Protein AF-A0A0P7YWA6-F1 (afdb_monomer_lite)

Radius of gyration: 21.87 Å; chains: 1; bounding box: 59×32×54 Å

Foldseek 3Di:
DPPVVVVVVVVVVVVVVCVVCVCVQQCVVVVVCPPCVNWDPPPDQQQTDQPPDGGHPDDDDFHDDLVSCCPPPPDHGDSVDDDPVVVVVVVVVVLVVVLVVCVVVVHDSCPPPVPPPPPPPPPDDDD

Secondary structure (DSSP, 8-state):
-HHHHHHHHHHHHHHHHHHHHTTTTTSHHHHHHTSTTTS--TT-GGGSB-SSSBS---SPPPPSSGGGGTT-SS----TTS--HHHHHHHHHHHHHHHHHHHHHTT--SSTT-SS---TTS-TT---

Structure (mmCIF, N/CA/C/O backbone):
data_AF-A0A0P7YWA6-F1
#
_entry.id   AF-A0A0P7YWA6-F1
#
loop_
_atom_site.group_PDB
_atom_site.id
_atom_site.type_symbol
_atom_site.label_atom_id
_atom_site.label_alt_id
_atom_site.label_comp_id
_atom_site.label_asym_id
_atom_site.label_entity_id
_atom_site.label_seq_id
_atom_site.pdbx_PDB_ins_code
_atom_site.Cartn_x
_atom_site.Cartn_y
_atom_site.Cartn_z
_atom_site.occupancy
_atom_site.B_iso_or_equiv
_atom_site.auth_seq_id
_atom_site.auth_comp_id
_atom_site.auth_asym_id
_atom_site.auth_atom_id
_atom_site.pdbx_PDB_model_num
ATOM 1 N N . MET A 1 1 ? -41.862 4.558 9.377 1.00 52.69 1 MET A N 1
ATOM 2 C CA . MET A 1 1 ? -40.990 3.376 9.169 1.00 52.69 1 MET A CA 1
ATOM 3 C C . MET A 1 1 ? -39.723 3.641 8.334 1.00 52.69 1 MET A C 1
ATOM 5 O O . MET A 1 1 ? -38.767 2.904 8.507 1.00 52.69 1 MET A O 1
ATOM 9 N N . CYS A 1 2 ? -39.626 4.690 7.500 1.00 54.06 2 CYS A 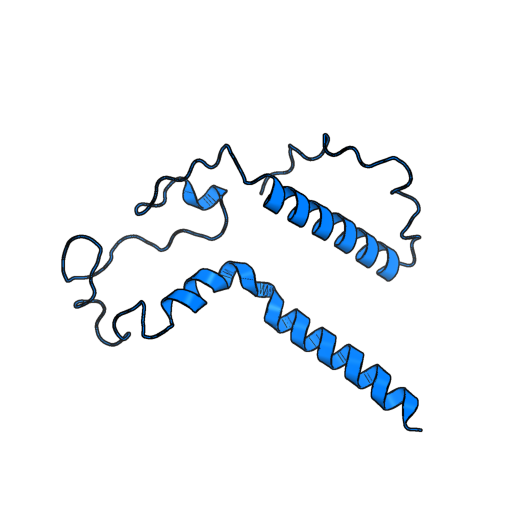N 1
ATOM 10 C CA . CYS A 1 2 ? -38.505 4.832 6.544 1.00 54.06 2 CYS A CA 1
ATOM 11 C C . CYS A 1 2 ? -37.177 5.428 7.070 1.00 54.06 2 CYS A C 1
ATOM 13 O O . CYS A 1 2 ? -36.157 5.274 6.408 1.00 54.06 2 CYS A O 1
ATOM 15 N N . ARG A 1 3 ? -37.135 6.085 8.241 1.00 55.25 3 ARG A N 1
ATOM 16 C CA . ARG A 1 3 ? -35.884 6.696 8.753 1.00 55.25 3 ARG A CA 1
ATOM 17 C C . ARG A 1 3 ? -34.843 5.668 9.218 1.00 55.25 3 ARG A C 1
ATOM 19 O O . ARG A 1 3 ? -33.660 5.868 8.984 1.00 55.25 3 ARG A O 1
ATOM 26 N N . PHE A 1 4 ? -35.281 4.552 9.802 1.00 53.38 4 PHE A N 1
ATOM 27 C CA . PHE A 1 4 ? -34.382 3.482 10.258 1.00 53.38 4 PHE A CA 1
ATOM 28 C C . PHE A 1 4 ? -33.718 2.717 9.099 1.00 53.38 4 PHE A C 1
ATOM 30 O O . PHE A 1 4 ? -32.568 2.306 9.217 1.00 53.38 4 PHE A O 1
ATOM 37 N N . CYS A 1 5 ? -34.407 2.574 7.961 1.00 61.38 5 CYS A N 1
ATOM 38 C CA . CYS A 1 5 ? -33.864 1.896 6.780 1.00 61.38 5 CYS A CA 1
ATOM 39 C C . CYS A 1 5 ? -32.719 2.699 6.128 1.00 61.38 5 CYS A C 1
ATOM 41 O O . CYS A 1 5 ? -31.700 2.129 5.743 1.00 61.38 5 CYS A O 1
ATOM 43 N N . ALA A 1 6 ? -32.841 4.033 6.077 1.00 63.72 6 ALA A N 1
ATOM 44 C CA . ALA A 1 6 ? -31.821 4.907 5.495 1.00 63.72 6 ALA A CA 1
ATOM 45 C C . ALA A 1 6 ? -30.491 4.872 6.273 1.00 63.72 6 ALA A C 1
ATOM 47 O O . ALA A 1 6 ? -29.437 4.687 5.669 1.00 63.72 6 ALA A O 1
ATOM 48 N N . SER A 1 7 ? -30.531 4.980 7.606 1.00 63.91 7 SER A N 1
ATOM 49 C CA . SER A 1 7 ? -29.320 4.941 8.443 1.00 63.91 7 SER A CA 1
ATOM 50 C C . SER A 1 7 ? -28.631 3.574 8.419 1.00 63.91 7 SER A C 1
ATOM 52 O O . SER A 1 7 ? -27.405 3.500 8.382 1.00 63.91 7 SER A O 1
ATOM 54 N N . PHE A 1 8 ? -29.402 2.482 8.390 1.00 71.75 8 PHE A N 1
ATOM 55 C CA . PHE A 1 8 ? -28.845 1.133 8.281 1.00 71.75 8 PHE A CA 1
ATOM 56 C C . PHE A 1 8 ? -28.143 0.908 6.932 1.00 71.75 8 PHE A C 1
ATOM 58 O O . PHE A 1 8 ? -27.039 0.366 6.895 1.00 71.75 8 PHE A O 1
ATOM 65 N N . CYS A 1 9 ? -28.729 1.395 5.833 1.00 80.56 9 CYS A N 1
ATOM 66 C CA . CYS A 1 9 ? -28.128 1.308 4.501 1.00 80.56 9 CYS A CA 1
ATOM 67 C C . CYS A 1 9 ? -26.787 2.065 4.418 1.00 80.56 9 CYS A C 1
ATOM 69 O O . CYS A 1 9 ? -25.818 1.548 3.866 1.00 80.56 9 CYS A O 1
ATOM 71 N N . GLN A 1 10 ? -26.691 3.242 5.047 1.00 87.31 10 GLN A N 1
ATOM 72 C CA . GLN A 1 10 ? -25.452 4.030 5.087 1.00 87.31 10 GLN A CA 1
ATOM 73 C C . GLN A 1 10 ? -24.307 3.304 5.803 1.00 87.31 10 GLN A C 1
ATOM 75 O O . GLN A 1 10 ? -23.179 3.298 5.315 1.00 87.31 10 GLN A O 1
ATOM 80 N N . VAL A 1 11 ? -24.582 2.662 6.943 1.00 90.38 11 VAL A N 1
ATOM 81 C CA . VAL A 1 11 ? -23.554 1.919 7.691 1.00 90.38 11 VAL A CA 1
ATOM 82 C C . VAL A 1 11 ? -23.045 0.718 6.888 1.00 90.38 11 VAL A C 1
ATOM 84 O O . VAL A 1 11 ? -21.844 0.441 6.887 1.00 90.38 11 VAL A O 1
ATOM 87 N N . VAL A 1 12 ? -23.938 0.019 6.180 1.00 91.69 12 VAL A N 1
ATOM 88 C CA . VAL A 1 12 ? -23.566 -1.112 5.318 1.00 91.69 12 VAL A CA 1
ATOM 89 C C . VAL A 1 12 ? -22.719 -0.648 4.129 1.00 91.69 12 VAL A C 1
ATOM 91 O O . VAL A 1 12 ? -21.669 -1.240 3.886 1.00 91.69 12 VAL A O 1
ATOM 94 N N . ASP A 1 13 ? -23.108 0.430 3.444 1.00 91.50 13 ASP A N 1
ATOM 95 C CA . ASP A 1 13 ? -22.347 0.985 2.313 1.00 91.50 13 ASP A CA 1
ATOM 96 C C . ASP A 1 13 ? -20.931 1.420 2.731 1.00 91.50 13 ASP A C 1
ATOM 98 O O . ASP A 1 13 ? -19.940 1.044 2.104 1.00 91.50 13 ASP A O 1
ATOM 102 N N . ILE A 1 14 ? -20.805 2.130 3.860 1.00 92.94 14 ILE A N 1
ATOM 103 C CA . ILE A 1 14 ? -19.497 2.531 4.402 1.00 92.94 14 ILE A CA 1
ATOM 104 C C . ILE A 1 14 ? -18.641 1.300 4.716 1.00 92.94 14 ILE A C 1
ATOM 106 O O . ILE A 1 14 ? -17.456 1.267 4.379 1.00 92.94 14 ILE A O 1
ATOM 110 N N . LYS A 1 15 ? -19.223 0.267 5.337 1.00 93.00 15 LYS A N 1
ATOM 111 C CA . LYS A 1 15 ? -18.504 -0.971 5.658 1.00 93.00 15 LYS A CA 1
ATOM 112 C C . LYS A 1 15 ? -17.986 -1.667 4.399 1.00 93.00 15 LYS A C 1
ATOM 114 O O . LYS A 1 15 ? -16.846 -2.129 4.404 1.00 93.00 15 LYS A O 1
ATOM 119 N N . GLU A 1 16 ? -18.789 -1.746 3.341 1.00 93.69 16 GLU A N 1
ATOM 120 C CA . GLU A 1 16 ? -18.367 -2.355 2.075 1.00 93.69 16 GLU A CA 1
ATOM 121 C C . GLU A 1 16 ? -17.270 -1.540 1.382 1.00 93.69 16 GLU A C 1
ATOM 123 O O . GLU A 1 16 ? -16.248 -2.104 0.988 1.00 93.69 16 GLU A O 1
ATOM 128 N N . LYS A 1 17 ? -17.396 -0.211 1.338 1.00 93.25 17 LYS A N 1
ATOM 129 C CA . LYS A 1 17 ? -16.345 0.668 0.797 1.00 93.25 17 LYS A CA 1
ATOM 130 C C . LYS A 1 17 ? -15.029 0.534 1.565 1.00 93.25 17 LYS A C 1
ATOM 132 O O . LYS A 1 17 ? -13.973 0.383 0.958 1.00 93.25 17 LYS A O 1
ATOM 137 N N . LEU A 1 18 ? -15.076 0.498 2.898 1.00 92.94 18 LEU A N 1
ATOM 138 C CA . LEU A 1 18 ? -13.878 0.303 3.722 1.00 92.94 18 LEU A CA 1
ATOM 139 C C . LEU A 1 18 ? -13.218 -1.063 3.491 1.00 92.94 18 LEU A C 1
ATOM 141 O O . LEU A 1 18 ? -11.989 -1.157 3.495 1.00 92.94 18 LEU A O 1
ATOM 145 N N . LYS A 1 19 ? -14.006 -2.123 3.269 1.00 93.00 19 LYS A N 1
ATOM 146 C CA . LYS A 1 19 ? -13.462 -3.445 2.920 1.00 93.00 19 LYS A CA 1
ATOM 147 C C . LYS A 1 19 ? -12.698 -3.406 1.600 1.00 93.00 19 LYS A C 1
ATOM 149 O O . LYS A 1 19 ? -11.612 -3.979 1.534 1.00 93.00 19 LYS A O 1
ATOM 154 N N . GLN A 1 20 ? -13.239 -2.729 0.589 1.00 90.38 20 GLN A N 1
ATOM 155 C CA . GLN A 1 20 ? -12.590 -2.582 -0.717 1.00 90.38 20 GLN A CA 1
ATOM 156 C C . GLN A 1 20 ? -11.269 -1.806 -0.603 1.00 90.38 20 GLN A C 1
ATOM 158 O O . GLN A 1 20 ? -10.265 -2.211 -1.182 1.00 90.38 20 GLN A O 1
ATOM 163 N N . SER A 1 21 ? -11.222 -0.763 0.231 1.00 92.19 21 SER A N 1
ATOM 164 C CA . SER A 1 21 ? -10.022 0.068 0.405 1.00 92.19 21 SER A CA 1
ATOM 165 C C . SER A 1 21 ? -8.911 -0.558 1.260 1.00 92.19 21 SER A C 1
ATOM 167 O O . SER A 1 21 ? -7.812 -0.010 1.320 1.00 92.19 21 SER A O 1
ATOM 169 N N . LYS A 1 22 ? -9.138 -1.701 1.925 1.00 91.44 22 LYS A N 1
ATOM 170 C CA . LYS A 1 22 ? -8.189 -2.277 2.903 1.00 91.44 22 LYS A CA 1
ATOM 171 C C . LYS A 1 22 ? -6.793 -2.562 2.333 1.00 91.44 22 LYS A C 1
ATOM 173 O O . LYS A 1 22 ? -5.815 -2.488 3.071 1.00 91.44 22 LYS A O 1
ATOM 178 N N . LYS A 1 23 ? -6.700 -2.919 1.051 1.00 91.75 23 LYS A N 1
ATOM 179 C CA . LYS A 1 23 ? -5.436 -3.256 0.373 1.00 91.75 23 LYS A CA 1
ATOM 180 C C . LYS A 1 23 ? -4.958 -2.178 -0.597 1.00 91.75 23 LYS A C 1
ATOM 182 O O . LYS A 1 23 ? -3.992 -2.407 -1.308 1.00 91.75 23 LYS A O 1
ATOM 187 N N . PHE A 1 24 ? -5.605 -1.012 -0.599 1.00 93.69 24 PHE A N 1
ATOM 188 C CA . PHE A 1 24 ? -5.397 0.034 -1.598 1.00 93.69 24 PHE A CA 1
ATOM 189 C C . PHE A 1 24 ? -3.913 0.324 -1.879 1.00 93.69 24 PHE A C 1
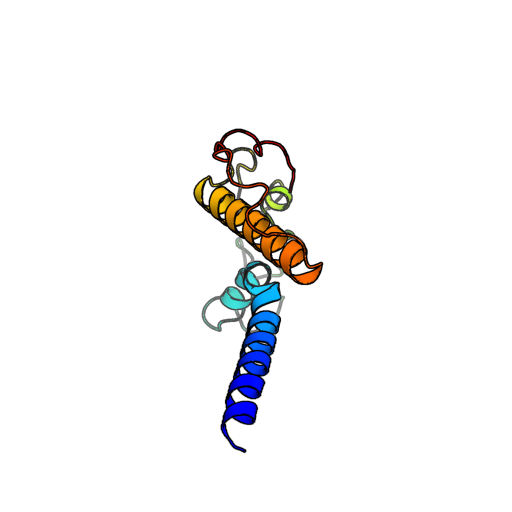ATOM 191 O O . PHE A 1 24 ? -3.496 0.272 -3.031 1.00 93.69 24 PHE A O 1
ATOM 198 N N . TRP A 1 25 ? -3.108 0.547 -0.834 1.00 94.75 25 TRP A N 1
ATOM 199 C CA . TRP A 1 25 ? -1.690 0.891 -0.979 1.00 94.75 25 TRP A CA 1
ATOM 200 C C . TRP A 1 25 ? -0.806 -0.260 -1.469 1.00 94.75 25 TRP A C 1
ATOM 202 O O . TRP A 1 25 ? 0.095 -0.012 -2.261 1.00 94.75 25 TRP A O 1
ATOM 212 N N . SER A 1 26 ? -1.056 -1.502 -1.040 1.00 92.56 26 SER A N 1
ATOM 213 C CA . SER A 1 26 ? -0.264 -2.652 -1.503 1.00 92.56 26 SER A CA 1
ATOM 214 C C . SER A 1 26 ? -0.644 -3.091 -2.915 1.00 92.56 26 SER A C 1
ATOM 216 O O . SER A 1 26 ? 0.191 -3.589 -3.653 1.00 92.56 26 SER A O 1
ATOM 218 N N . THR A 1 27 ? -1.892 -2.866 -3.334 1.00 92.25 27 THR A N 1
ATOM 219 C CA . THR A 1 27 ? -2.351 -3.184 -4.696 1.00 92.25 27 THR A CA 1
ATOM 220 C C . THR A 1 27 ? -2.118 -2.055 -5.695 1.00 92.25 27 THR A C 1
ATOM 222 O O . THR A 1 27 ? -2.457 -2.206 -6.866 1.00 92.25 27 THR A O 1
ATOM 225 N N . LEU A 1 28 ? -1.596 -0.906 -5.256 1.00 92.50 28 LEU A N 1
ATOM 226 C CA . LEU A 1 28 ? -1.379 0.247 -6.127 1.00 92.50 28 LEU A CA 1
ATOM 227 C C . LEU A 1 28 ? -0.435 -0.072 -7.305 1.00 92.50 28 LEU A C 1
ATOM 229 O O . LEU A 1 28 ? -0.808 0.262 -8.431 1.00 92.50 28 LEU A O 1
ATOM 233 N N . PRO A 1 29 ? 0.717 -0.754 -7.110 1.00 90.56 29 PRO A N 1
ATOM 234 C CA . PRO A 1 29 ? 1.588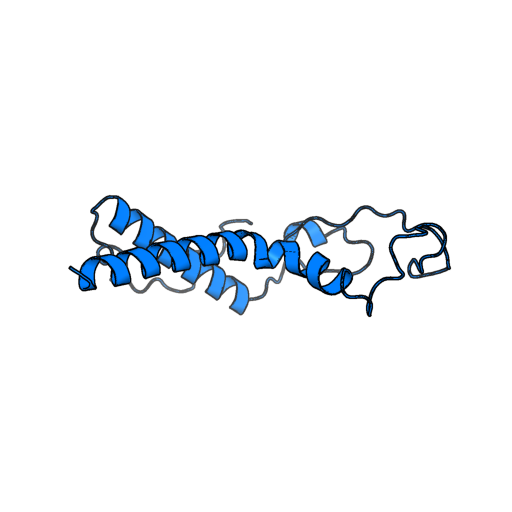 -1.129 -8.224 1.00 90.56 29 PRO A CA 1
ATOM 235 C C . PRO A 1 29 ? 0.883 -2.056 -9.218 1.00 90.56 29 PRO A C 1
ATOM 237 O O . PRO A 1 29 ? 0.911 -1.801 -10.418 1.00 90.56 29 PRO A O 1
ATOM 240 N N . ASP A 1 30 ? 0.171 -3.075 -8.723 1.00 88.44 30 ASP A N 1
ATOM 241 C CA . ASP A 1 30 ? -0.609 -3.987 -9.567 1.00 88.44 30 ASP A CA 1
ATOM 242 C C . ASP A 1 30 ? -1.670 -3.245 -10.383 1.00 88.44 30 ASP A C 1
ATOM 244 O O . ASP A 1 30 ? -1.898 -3.576 -11.543 1.00 88.44 30 ASP A O 1
ATOM 248 N N . GLY A 1 31 ? -2.343 -2.264 -9.773 1.00 88.62 31 GLY A N 1
ATOM 249 C CA . GLY A 1 31 ? -3.361 -1.451 -10.432 1.00 88.62 31 GLY A CA 1
ATOM 250 C C . GLY A 1 31 ? -2.789 -0.659 -11.603 1.00 88.62 31 GLY A C 1
ATOM 251 O O . GLY A 1 31 ? -3.346 -0.712 -12.692 1.00 88.62 31 GLY A O 1
ATOM 252 N N . ILE A 1 32 ? -1.645 -0.001 -11.399 1.00 88.94 32 ILE A N 1
ATOM 253 C CA . ILE A 1 32 ? -0.965 0.785 -12.438 1.00 88.94 32 ILE A CA 1
ATOM 254 C C . ILE A 1 32 ? -0.412 -0.128 -13.543 1.00 88.94 32 ILE A C 1
ATOM 256 O O . ILE A 1 32 ? -0.552 0.176 -14.725 1.00 88.94 32 ILE A O 1
ATOM 260 N N . CYS A 1 33 ? 0.190 -1.264 -13.181 1.00 85.44 33 CYS A N 1
ATOM 261 C CA . CYS A 1 33 ? 0.818 -2.175 -14.140 1.00 85.44 33 CYS A CA 1
ATOM 262 C C . CYS A 1 33 ? -0.189 -2.991 -14.965 1.00 85.44 33 CYS A C 1
ATOM 264 O O . CYS A 1 33 ? 0.139 -3.415 -16.072 1.00 85.44 33 CYS A O 1
ATOM 266 N N . LYS A 1 34 ? -1.405 -3.228 -14.455 1.00 80.81 34 LYS A N 1
ATOM 267 C CA . LYS A 1 34 ? -2.467 -3.947 -15.184 1.00 80.81 34 LYS A CA 1
ATOM 268 C C . LYS A 1 34 ? -3.164 -3.105 -16.244 1.00 80.81 34 LYS A C 1
ATOM 270 O O . LYS A 1 34 ? -3.873 -3.672 -17.069 1.00 80.81 34 LYS A O 1
ATOM 275 N N . GLU A 1 35 ? -3.011 -1.785 -16.225 1.00 72.88 35 GLU A N 1
ATOM 276 C CA . GLU A 1 35 ? -3.546 -0.953 -17.297 1.00 72.88 35 GLU A CA 1
ATOM 277 C C . GLU A 1 35 ? -2.774 -1.231 -18.598 1.00 72.88 35 GLU A C 1
ATOM 279 O O . GLU A 1 35 ? -1.542 -1.190 -18.613 1.00 72.88 35 GLU A O 1
ATOM 284 N N . ASP A 1 36 ? -3.501 -1.457 -19.703 1.00 60.16 36 ASP A N 1
ATOM 285 C CA . ASP A 1 36 ? -2.986 -1.844 -21.040 1.00 60.16 36 ASP A CA 1
ATOM 286 C C . ASP A 1 36 ? -1.901 -0.908 -21.617 1.00 60.16 36 ASP A C 1
ATOM 288 O O . ASP A 1 36 ? -1.320 -1.165 -22.670 1.00 60.16 36 ASP A O 1
ATOM 292 N N . LYS A 1 37 ? -1.639 0.218 -20.951 1.00 65.12 37 LYS A N 1
ATOM 293 C CA . LYS A 1 37 ? -0.636 1.213 -21.334 1.00 65.12 37 LYS A CA 1
ATOM 294 C C . LYS A 1 37 ? 0.773 0.878 -20.845 1.00 65.12 37 LYS A C 1
ATOM 296 O O . LYS A 1 37 ? 1.722 1.439 -21.386 1.00 65.12 37 LYS A O 1
ATOM 301 N N . VAL A 1 38 ? 0.915 0.039 -19.816 1.00 69.19 38 VAL A N 1
ATOM 302 C CA . VAL A 1 38 ? 2.193 -0.152 -19.103 1.00 69.19 38 VAL A CA 1
ATOM 303 C C . VAL A 1 38 ? 2.789 -1.537 -19.345 1.00 69.19 38 VAL A C 1
ATOM 305 O O . VAL A 1 38 ? 4.007 -1.661 -19.454 1.00 69.19 38 VAL A O 1
ATOM 308 N N . THR A 1 39 ? 1.961 -2.575 -19.478 1.00 68.19 39 THR A N 1
ATOM 309 C CA . THR A 1 39 ? 2.431 -3.947 -19.707 1.00 68.19 39 THR A CA 1
ATOM 310 C C . THR A 1 39 ? 2.034 -4.464 -21.084 1.00 68.19 39 THR A C 1
ATOM 312 O O . THR A 1 39 ? 0.951 -4.188 -21.597 1.00 68.19 39 THR A O 1
ATOM 315 N N . ALA A 1 40 ? 2.929 -5.238 -21.706 1.00 60.59 40 ALA A N 1
ATOM 316 C CA . ALA A 1 40 ? 2.547 -6.067 -22.840 1.00 60.59 40 ALA A CA 1
ATOM 317 C C . ALA A 1 40 ? 1.555 -7.129 -22.342 1.00 60.59 40 ALA A C 1
ATOM 319 O O . ALA A 1 40 ? 1.757 -7.706 -21.274 1.00 60.59 40 ALA A O 1
ATOM 320 N N . SER A 1 41 ? 0.489 -7.377 -23.109 1.00 59.88 41 SER A N 1
ATOM 321 C CA . SER A 1 41 ? -0.542 -8.376 -22.803 1.00 59.88 41 SER A CA 1
ATOM 322 C C . SER A 1 41 ? 0.061 -9.671 -22.244 1.00 59.88 41 SER A C 1
ATOM 324 O O . SER A 1 41 ? 1.017 -10.194 -22.820 1.00 59.88 41 SER A O 1
ATOM 326 N N . THR A 1 42 ? -0.547 -10.220 -21.188 1.00 59.62 42 THR A N 1
ATOM 327 C CA . THR A 1 42 ? -0.144 -11.416 -20.408 1.00 59.62 42 THR A CA 1
ATOM 328 C C . THR A 1 42 ? 0.073 -12.712 -21.205 1.00 59.62 42 THR A C 1
ATOM 330 O O . THR A 1 42 ? 0.354 -13.756 -20.625 1.00 59.62 42 THR A O 1
ATOM 333 N N . ALA A 1 43 ? -0.057 -12.677 -22.529 1.00 60.66 43 ALA A N 1
ATOM 334 C CA . ALA A 1 43 ? -0.028 -13.840 -23.399 1.00 60.66 43 ALA A CA 1
ATOM 335 C C . ALA A 1 43 ? 1.378 -14.407 -23.669 1.00 60.66 43 ALA A C 1
ATOM 337 O O . ALA A 1 43 ? 1.450 -15.546 -24.110 1.00 60.66 43 ALA A O 1
ATOM 338 N N . ASN A 1 44 ? 2.478 -13.669 -23.436 1.00 67.38 44 ASN A N 1
ATOM 339 C CA . ASN A 1 44 ? 3.835 -14.186 -23.685 1.00 67.38 44 ASN A CA 1
ATOM 340 C C . ASN A 1 44 ? 4.908 -13.553 -22.778 1.00 67.38 44 ASN A C 1
ATOM 342 O O . ASN A 1 44 ? 5.544 -12.569 -23.158 1.00 67.38 44 ASN A O 1
ATOM 346 N N . GLU A 1 45 ? 5.185 -14.178 -21.628 1.00 73.19 45 GLU A N 1
ATOM 347 C CA . GLU A 1 45 ? 6.292 -13.803 -20.722 1.00 73.19 45 GLU A CA 1
ATOM 348 C C . GLU A 1 45 ? 7.669 -13.811 -21.412 1.00 73.19 45 GLU A C 1
ATOM 350 O O . GLU A 1 45 ? 8.583 -13.093 -21.014 1.00 73.19 45 GLU A O 1
ATOM 355 N N . GLU A 1 46 ? 7.821 -14.597 -22.480 1.00 77.38 46 GLU A N 1
ATOM 356 C CA . GLU A 1 46 ? 9.056 -14.697 -23.264 1.00 77.38 46 GLU A CA 1
ATOM 357 C C . GLU A 1 46 ? 9.270 -13.521 -24.228 1.00 77.38 46 GLU A C 1
ATOM 359 O O . GLU A 1 46 ? 10.348 -13.380 -24.803 1.00 77.38 46 GLU A O 1
ATOM 364 N N . GLN A 1 47 ? 8.250 -12.689 -24.451 1.00 83.56 47 GLN A N 1
ATOM 365 C CA . GLN A 1 47 ? 8.271 -11.599 -25.432 1.00 83.56 47 GLN A CA 1
ATOM 366 C C . GLN A 1 47 ? 8.114 -10.212 -24.788 1.00 83.56 47 GLN A C 1
ATOM 368 O O . GLN A 1 47 ? 7.916 -9.229 -25.505 1.00 83.56 47 GLN A O 1
ATOM 373 N N . CYS A 1 48 ? 8.235 -10.123 -23.463 1.00 86.06 48 CYS A N 1
ATOM 374 C CA . CYS A 1 48 ? 8.218 -8.869 -22.715 1.00 86.06 48 CYS A CA 1
ATOM 375 C C . CYS A 1 48 ? 9.572 -8.142 -22.788 1.00 86.06 48 CYS A C 1
ATOM 377 O O . CYS A 1 48 ? 10.602 -8.744 -23.080 1.00 86.06 48 CYS A O 1
ATOM 379 N N . TRP A 1 49 ? 9.585 -6.831 -22.544 1.00 89.12 49 TRP A N 1
ATOM 380 C CA . TRP A 1 49 ? 10.827 -6.080 -22.341 1.00 89.12 49 TRP A CA 1
ATOM 381 C C . TRP A 1 49 ? 11.238 -6.175 -20.871 1.00 89.12 49 TRP A C 1
ATOM 383 O O . TRP A 1 49 ? 10.443 -5.828 -20.001 1.00 89.12 49 TRP A O 1
ATOM 393 N N . ASN A 1 50 ? 12.463 -6.627 -20.591 1.00 90.62 50 ASN A N 1
ATOM 394 C CA . ASN A 1 50 ? 12.955 -6.839 -19.223 1.00 90.62 50 ASN A CA 1
ATOM 395 C C . ASN A 1 50 ? 13.928 -5.751 -18.726 1.00 90.62 50 ASN A C 1
ATOM 397 O O . ASN A 1 50 ? 14.632 -5.977 -17.749 1.00 90.62 50 ASN A O 1
ATOM 401 N N . GLY A 1 51 ? 14.020 -4.614 -19.424 1.00 90.69 51 GLY A N 1
ATOM 402 C CA . GLY A 1 51 ? 14.965 -3.530 -19.120 1.00 90.69 51 GLY A CA 1
ATOM 403 C C . GLY A 1 51 ? 16.223 -3.525 -19.996 1.00 90.69 51 GLY A C 1
ATOM 404 O O . GLY A 1 51 ? 16.763 -2.455 -20.267 1.00 90.69 51 GLY A O 1
ATOM 405 N N . HIS A 1 52 ? 16.642 -4.684 -20.517 1.00 91.69 52 HIS A N 1
ATOM 406 C CA . HIS A 1 52 ? 17.842 -4.815 -21.358 1.00 91.69 52 HIS A CA 1
ATOM 407 C C . HIS A 1 52 ? 17.561 -5.377 -22.751 1.00 91.69 52 HIS A C 1
ATOM 409 O O . HIS A 1 52 ? 18.180 -4.958 -23.730 1.00 91.69 52 HIS A O 1
ATOM 415 N N . ALA A 1 53 ? 16.665 -6.358 -22.839 1.00 92.62 53 ALA A N 1
ATOM 416 C CA . ALA A 1 53 ? 16.327 -7.042 -24.075 1.00 92.62 53 ALA A CA 1
ATOM 417 C C . ALA A 1 53 ? 14.870 -7.516 -24.053 1.00 92.62 53 ALA A C 1
ATOM 419 O O . ALA A 1 53 ? 14.177 -7.486 -23.032 1.00 92.62 53 ALA A O 1
ATOM 420 N N . LYS A 1 54 ? 14.407 -7.996 -25.207 1.00 91.31 54 LYS A N 1
ATOM 421 C CA . LYS A 1 54 ? 13.164 -8.757 -25.279 1.00 91.31 54 LYS A CA 1
ATOM 422 C C . LYS A 1 54 ? 13.411 -10.154 -24.710 1.00 91.31 54 LYS A C 1
ATOM 424 O O . LYS A 1 54 ? 14.261 -10.878 -25.223 1.00 91.31 54 LYS A O 1
ATOM 429 N N . GLY A 1 55 ? 12.688 -10.521 -23.664 1.00 89.56 55 GLY A N 1
ATOM 430 C CA . GLY A 1 55 ? 12.855 -11.790 -22.978 1.00 89.56 55 GLY A CA 1
ATOM 431 C C . GLY A 1 55 ? 12.193 -11.799 -21.607 1.00 89.56 55 GLY A C 1
ATOM 432 O O . GLY A 1 55 ? 11.558 -10.836 -21.178 1.00 89.56 55 GLY A O 1
ATOM 433 N N . ARG A 1 56 ? 12.372 -12.913 -20.902 1.00 90.00 56 ARG A N 1
ATOM 434 C CA . ARG A 1 56 ? 11.798 -13.110 -19.574 1.00 90.00 56 ARG A CA 1
ATOM 435 C C . ARG A 1 56 ? 12.462 -12.206 -18.529 1.00 90.00 56 ARG A C 1
ATOM 437 O O . ARG A 1 56 ? 13.677 -11.990 -18.555 1.00 90.00 56 ARG A O 1
ATOM 444 N N . TYR A 1 57 ? 11.655 -11.727 -17.586 1.00 90.06 57 TYR A N 1
ATOM 445 C CA . TYR A 1 57 ? 12.121 -11.114 -16.345 1.00 90.06 57 TYR A CA 1
ATOM 446 C C . TYR A 1 57 ? 12.342 -12.207 -15.289 1.00 90.06 57 TYR A C 1
ATOM 448 O O . TYR A 1 57 ? 11.440 -12.999 -15.016 1.00 90.06 57 TYR A O 1
ATOM 456 N N . PHE A 1 58 ? 13.560 -12.294 -14.755 1.00 91.00 58 PHE A N 1
ATOM 457 C CA . PHE A 1 58 ? 13.962 -13.320 -13.786 1.00 91.00 58 PHE A CA 1
ATOM 458 C C . PHE A 1 58 ? 13.899 -12.889 -12.317 1.00 91.00 58 PHE A C 1
ATOM 460 O O . PHE A 1 58 ? 13.613 -13.763 -11.496 1.00 91.00 58 PHE A O 1
ATOM 467 N N . PRO A 1 59 ? 14.184 -11.623 -11.947 1.00 93.50 59 PRO A N 1
ATOM 468 C CA . PRO A 1 59 ? 14.108 -11.231 -10.548 1.00 93.50 59 PRO A CA 1
ATOM 469 C C . PRO A 1 59 ? 12.704 -11.414 -9.962 1.00 93.50 59 PRO A C 1
ATOM 471 O O . PRO A 1 59 ? 11.691 -11.258 -10.646 1.00 93.50 59 PRO A O 1
ATOM 474 N N . GLU A 1 60 ? 12.645 -11.753 -8.676 1.00 90.56 60 GLU A N 1
ATOM 475 C CA . GLU A 1 60 ? 11.379 -11.807 -7.951 1.00 90.56 60 GLU A CA 1
ATOM 476 C C . GLU A 1 60 ? 10.855 -10.397 -7.672 1.00 90.56 60 GLU A C 1
ATOM 478 O O . GLU A 1 60 ? 11.619 -9.454 -7.464 1.00 90.56 60 GLU A O 1
ATOM 483 N N . VAL A 1 61 ? 9.529 -10.262 -7.624 1.00 90.75 61 VAL A N 1
ATOM 484 C CA . VAL A 1 61 ? 8.889 -8.992 -7.277 1.00 90.75 61 VAL A CA 1
ATOM 485 C C . VAL A 1 61 ? 9.216 -8.638 -5.825 1.00 90.75 61 VAL A C 1
ATOM 487 O O . VAL A 1 61 ? 8.895 -9.387 -4.898 1.00 90.75 61 VAL A O 1
ATOM 490 N N . SER A 1 62 ? 9.834 -7.473 -5.631 1.00 93.06 62 SER A N 1
ATOM 491 C CA . SER A 1 62 ? 10.130 -6.916 -4.310 1.00 93.06 62 SER A CA 1
ATOM 492 C C . SER A 1 62 ? 8.862 -6.786 -3.464 1.00 93.06 62 SER A C 1
ATOM 494 O O . SER A 1 62 ? 7.815 -6.357 -3.946 1.00 93.06 62 SER A O 1
ATOM 496 N N . LYS A 1 63 ? 8.954 -7.133 -2.176 1.00 92.56 63 LYS A N 1
ATOM 497 C CA . LYS A 1 63 ? 7.807 -7.089 -1.255 1.00 92.56 63 LYS A CA 1
ATOM 498 C C . LYS A 1 63 ? 7.407 -5.654 -0.895 1.00 92.56 63 LYS A C 1
ATOM 500 O O . LYS A 1 63 ? 8.218 -4.730 -0.949 1.00 92.56 63 LYS A O 1
ATOM 505 N N . ASP A 1 64 ? 6.164 -5.501 -0.443 1.00 92.00 64 ASP A N 1
ATOM 506 C CA . ASP A 1 64 ? 5.590 -4.220 -0.024 1.00 92.00 64 ASP A CA 1
ATOM 507 C C . ASP A 1 64 ? 6.369 -3.545 1.114 1.00 92.00 64 ASP A C 1
ATOM 509 O O . ASP A 1 64 ? 6.845 -4.197 2.045 1.00 92.00 64 ASP A O 1
ATOM 513 N N . GLY A 1 65 ? 6.391 -2.211 1.105 1.00 91.69 65 GLY A N 1
ATOM 514 C CA . GLY A 1 65 ? 6.935 -1.395 2.192 1.00 91.69 65 GLY A CA 1
ATOM 515 C C . GLY A 1 65 ? 8.418 -1.054 2.043 1.00 91.69 65 GLY A C 1
ATOM 516 O O . GLY A 1 65 ? 9.192 -1.786 1.433 1.00 91.69 65 GLY A O 1
ATOM 517 N N . LEU A 1 66 ? 8.815 0.080 2.630 1.00 91.88 66 LEU A N 1
ATOM 518 C CA . LEU A 1 66 ? 10.131 0.695 2.420 1.00 91.88 66 LEU A CA 1
ATOM 519 C C . LEU A 1 66 ? 11.301 -0.225 2.806 1.00 91.88 66 LEU A C 1
ATOM 521 O O . LEU A 1 66 ? 12.268 -0.321 2.063 1.00 91.88 66 LEU A O 1
ATOM 525 N N . ALA A 1 67 ? 11.197 -0.945 3.926 1.00 92.06 67 ALA A N 1
ATOM 526 C CA . ALA A 1 67 ? 12.265 -1.827 4.406 1.00 92.06 67 ALA A CA 1
ATOM 527 C C . ALA A 1 67 ? 12.589 -2.972 3.428 1.00 92.06 67 ALA A C 1
ATOM 529 O O . ALA A 1 67 ? 13.739 -3.392 3.321 1.00 92.06 67 ALA A O 1
ATOM 530 N N . ASN A 1 68 ? 11.592 -3.444 2.674 1.00 93.00 68 ASN A N 1
ATOM 531 C CA . ASN A 1 68 ? 11.762 -4.522 1.701 1.00 93.00 68 ASN A CA 1
ATOM 532 C C . ASN A 1 68 ? 12.386 -4.052 0.376 1.00 93.00 68 ASN A C 1
ATOM 534 O O . ASN A 1 68 ? 12.685 -4.884 -0.476 1.00 93.00 68 ASN A O 1
ATOM 538 N N . GLN A 1 69 ? 12.604 -2.745 0.201 1.00 93.69 69 GLN A N 1
ATOM 539 C CA . GLN A 1 69 ? 13.184 -2.170 -1.016 1.00 93.69 69 GLN A CA 1
ATOM 540 C C . GLN A 1 69 ? 14.713 -2.067 -0.972 1.00 93.69 69 GLN A C 1
ATOM 542 O O . GLN A 1 69 ? 15.317 -1.710 -1.975 1.00 93.69 69 GLN A O 1
ATOM 547 N N . MET A 1 70 ? 15.352 -2.426 0.151 1.00 92.69 70 MET A N 1
ATOM 548 C CA . MET A 1 70 ? 16.817 -2.406 0.292 1.00 92.69 70 MET A CA 1
ATOM 549 C C . MET A 1 70 ? 17.531 -3.213 -0.808 1.00 92.69 70 MET A C 1
ATOM 551 O O . MET A 1 70 ? 18.600 -2.818 -1.255 1.00 92.69 70 MET A O 1
ATOM 555 N N . ASN A 1 71 ? 16.931 -4.327 -1.241 1.00 91.94 71 ASN A N 1
ATOM 556 C CA . ASN A 1 71 ? 17.497 -5.237 -2.241 1.00 91.94 71 ASN A CA 1
ATOM 557 C C . ASN A 1 71 ? 16.743 -5.185 -3.581 1.00 91.94 71 ASN A C 1
ATOM 559 O O . ASN A 1 71 ? 16.734 -6.177 -4.309 1.00 91.94 71 ASN A O 1
ATOM 563 N N . ASN A 1 72 ? 16.050 -4.084 -3.888 1.00 94.62 72 ASN A N 1
ATOM 564 C CA . ASN A 1 72 ? 15.329 -3.965 -5.151 1.00 94.62 72 ASN A CA 1
ATOM 565 C C . ASN A 1 72 ? 16.336 -3.853 -6.321 1.00 94.62 72 ASN A C 1
ATOM 567 O O . ASN A 1 72 ? 17.129 -2.912 -6.333 1.00 94.62 72 ASN A O 1
ATOM 571 N N . PRO A 1 73 ? 16.317 -4.781 -7.302 1.00 94.25 73 PRO A N 1
ATOM 572 C CA . PRO A 1 73 ? 17.270 -4.771 -8.413 1.00 94.25 73 PRO A CA 1
ATOM 573 C C . PRO A 1 73 ? 17.060 -3.612 -9.401 1.00 94.25 73 PRO A C 1
ATOM 575 O O . PRO A 1 73 ? 17.988 -3.272 -10.127 1.00 94.25 73 PRO A O 1
ATOM 578 N N . GLU A 1 74 ? 15.870 -3.005 -9.434 1.00 94.00 74 GLU A N 1
ATOM 579 C CA . GLU A 1 74 ? 15.516 -1.971 -10.416 1.00 94.00 74 GLU A CA 1
ATOM 580 C C . GLU A 1 74 ? 15.849 -0.553 -9.945 1.00 94.00 74 GLU A C 1
ATOM 582 O O . GLU A 1 74 ? 16.133 0.328 -10.757 1.00 94.00 74 GLU A O 1
ATOM 587 N N . VAL A 1 75 ? 15.766 -0.300 -8.635 1.00 94.44 75 VAL A N 1
ATOM 588 C CA . VAL A 1 75 ? 15.894 1.044 -8.057 1.00 94.44 75 VAL A CA 1
ATOM 589 C C . VAL A 1 75 ? 16.573 0.966 -6.697 1.00 94.44 75 VAL A C 1
ATOM 591 O O . VAL A 1 75 ? 16.094 0.283 -5.794 1.00 94.44 75 VAL A O 1
ATOM 594 N N . GLU A 1 76 ? 17.641 1.741 -6.525 1.00 93.12 76 GLU A N 1
ATOM 595 C CA . GLU A 1 76 ? 18.263 1.960 -5.222 1.00 93.12 76 GLU A CA 1
ATOM 596 C C . GLU A 1 76 ? 17.394 2.899 -4.372 1.00 93.12 76 GLU A C 1
ATOM 598 O O . GLU A 1 76 ? 17.044 4.005 -4.792 1.00 93.12 76 GLU A O 1
ATOM 603 N N . VAL A 1 77 ? 17.039 2.458 -3.164 1.00 93.50 77 VAL A N 1
ATOM 604 C CA . VAL A 1 77 ? 16.174 3.206 -2.245 1.00 93.50 77 VAL A CA 1
ATOM 605 C C . VAL A 1 77 ? 16.886 3.417 -0.911 1.00 93.50 77 VAL A C 1
ATOM 607 O O . VAL A 1 77 ? 17.238 2.457 -0.226 1.00 93.50 77 VAL A O 1
ATOM 610 N N . ASP A 1 78 ? 17.038 4.678 -0.493 1.00 91.56 78 ASP A N 1
ATOM 611 C CA . ASP A 1 78 ? 17.539 5.010 0.845 1.00 91.56 78 ASP A CA 1
ATOM 612 C C . ASP A 1 78 ? 16.449 4.779 1.903 1.00 91.56 78 ASP A C 1
ATOM 614 O O . ASP A 1 78 ? 15.629 5.648 2.211 1.00 91.56 78 ASP A O 1
ATOM 618 N N . ILE A 1 79 ? 16.456 3.587 2.497 1.00 91.38 79 ILE A N 1
ATOM 619 C CA . ILE A 1 79 ? 15.502 3.215 3.548 1.00 91.38 79 ILE A CA 1
ATOM 620 C C . ILE A 1 79 ? 15.714 3.980 4.866 1.00 91.38 79 ILE A C 1
ATOM 622 O O . ILE A 1 79 ? 14.847 3.944 5.742 1.00 91.38 79 ILE A O 1
ATOM 626 N N . THR A 1 80 ? 16.860 4.649 5.043 1.00 91.81 80 THR A N 1
ATOM 627 C CA . THR A 1 80 ? 17.205 5.343 6.294 1.00 91.81 80 THR A CA 1
ATOM 628 C C . THR A 1 80 ? 16.535 6.708 6.409 1.00 91.81 80 THR A C 1
ATOM 630 O O . THR A 1 80 ? 16.452 7.270 7.504 1.00 91.81 80 THR A O 1
ATOM 633 N N . ARG A 1 81 ? 16.001 7.225 5.297 1.00 90.25 81 ARG A N 1
ATOM 634 C CA . ARG A 1 81 ? 15.340 8.530 5.208 1.00 90.25 81 ARG A CA 1
ATOM 635 C C . ARG A 1 81 ? 13.882 8.383 4.761 1.00 90.25 81 ARG A C 1
ATOM 637 O O . ARG A 1 81 ? 13.539 8.772 3.647 1.00 90.25 81 ARG A O 1
ATOM 644 N N . PRO A 1 82 ? 12.999 7.828 5.614 1.00 89.69 82 PRO A N 1
ATOM 645 C CA . PRO A 1 82 ? 11.585 7.725 5.285 1.00 89.69 82 PRO A CA 1
ATOM 646 C C . PRO A 1 82 ? 10.943 9.111 5.162 1.00 89.69 82 PRO A C 1
ATOM 648 O O . PRO A 1 82 ? 11.285 10.039 5.900 1.00 89.69 82 PRO A O 1
ATOM 651 N N . ASP A 1 83 ? 9.952 9.222 4.279 1.00 91.62 83 ASP A N 1
ATOM 652 C CA . ASP A 1 83 ? 9.185 10.451 4.095 1.00 91.62 83 ASP A CA 1
ATOM 653 C C . ASP A 1 83 ? 8.455 10.858 5.391 1.00 91.62 83 ASP A C 1
ATOM 655 O O . ASP A 1 83 ? 7.705 10.082 6.002 1.00 91.62 83 ASP A O 1
ATOM 659 N N . THR A 1 84 ? 8.691 12.095 5.829 1.00 92.06 84 THR A N 1
ATOM 660 C CA . THR A 1 84 ? 8.167 12.612 7.097 1.00 92.06 84 THR A CA 1
ATOM 661 C C . THR A 1 84 ? 6.663 12.858 7.044 1.00 92.06 84 THR A C 1
ATOM 663 O O . THR A 1 84 ? 5.978 12.627 8.043 1.00 92.06 84 THR A O 1
ATOM 666 N N . PHE A 1 85 ? 6.125 13.259 5.893 1.00 93.81 85 PHE A N 1
ATOM 667 C CA . PHE A 1 85 ? 4.699 13.495 5.703 1.00 93.81 85 PHE A CA 1
ATOM 668 C C . PHE A 1 85 ? 3.916 12.179 5.734 1.00 93.81 85 PHE A C 1
ATOM 670 O O . PHE A 1 85 ? 2.936 12.058 6.471 1.00 93.81 85 PHE A O 1
ATOM 677 N N . ILE A 1 86 ? 4.388 11.145 5.034 1.00 92.19 86 ILE A N 1
ATOM 678 C CA . ILE A 1 86 ? 3.791 9.802 5.092 1.00 92.19 86 ILE A CA 1
ATOM 679 C C . ILE A 1 86 ? 3.811 9.267 6.525 1.00 92.19 86 ILE A C 1
ATOM 681 O O . ILE A 1 86 ? 2.815 8.718 7.007 1.00 92.19 86 ILE A O 1
ATOM 685 N N . ARG A 1 87 ? 4.907 9.486 7.257 1.00 90.94 87 ARG A N 1
ATOM 686 C CA . ARG A 1 87 ? 5.010 9.064 8.657 1.00 90.94 87 ARG A CA 1
ATOM 687 C C . ARG A 1 87 ? 4.025 9.794 9.574 1.00 90.94 87 ARG A C 1
ATOM 689 O O . ARG A 1 87 ? 3.451 9.159 10.461 1.00 90.94 87 ARG A O 1
ATOM 696 N N . GLN A 1 88 ? 3.768 11.080 9.338 1.00 9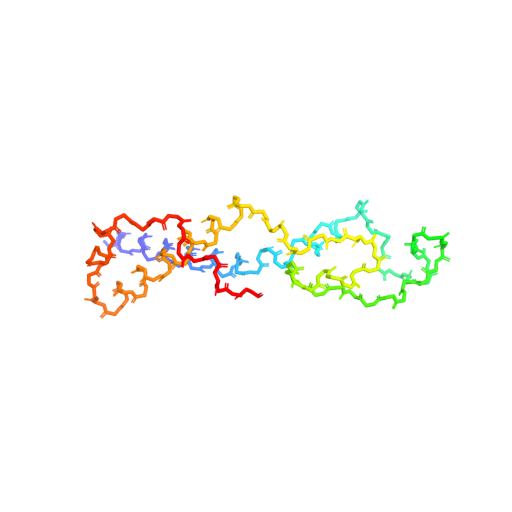0.88 88 GLN A N 1
ATOM 697 C CA . GLN A 1 88 ? 2.720 11.826 10.044 1.00 90.88 88 GLN A CA 1
ATOM 698 C C . GLN A 1 88 ? 1.328 11.242 9.774 1.00 90.88 88 GLN A C 1
ATOM 700 O O . GLN A 1 88 ? 0.567 11.033 10.720 1.00 90.88 88 GLN A O 1
ATOM 705 N N . GLN A 1 89 ? 1.012 10.897 8.521 1.00 92.88 89 GLN A N 1
ATOM 706 C CA . GLN A 1 89 ? -0.277 10.283 8.181 1.00 92.88 89 GLN A CA 1
ATOM 707 C C . GLN A 1 89 ? -0.451 8.905 8.838 1.00 92.88 89 GLN A C 1
ATOM 709 O O . GLN A 1 89 ? -1.515 8.605 9.380 1.00 92.88 89 GLN A O 1
ATOM 714 N N . ILE A 1 90 ? 0.606 8.084 8.886 1.00 91.62 90 ILE A N 1
ATOM 715 C CA . ILE A 1 90 ? 0.585 6.794 9.600 1.00 91.62 90 ILE A CA 1
ATOM 716 C C . ILE A 1 90 ? 0.288 7.000 11.090 1.00 91.62 90 ILE A C 1
ATOM 718 O O . ILE A 1 90 ? -0.522 6.272 11.667 1.00 91.62 90 ILE A O 1
ATOM 722 N N . MET A 1 91 ? 0.916 7.991 11.724 1.00 89.88 91 MET A N 1
ATOM 723 C CA . MET A 1 91 ? 0.675 8.292 13.136 1.00 89.88 91 MET A CA 1
ATOM 724 C C . MET A 1 91 ? -0.749 8.789 13.384 1.00 89.88 91 MET A C 1
ATOM 726 O O . MET A 1 91 ? -1.401 8.299 14.307 1.00 89.88 91 MET A O 1
ATOM 730 N N . ALA A 1 92 ? -1.269 9.674 12.532 1.00 90.44 92 ALA A N 1
ATOM 731 C CA . ALA A 1 92 ? -2.658 10.117 12.604 1.00 90.44 92 ALA A CA 1
ATOM 732 C C . ALA A 1 92 ? -3.634 8.928 12.511 1.00 90.44 92 ALA A C 1
ATOM 734 O O . ALA A 1 92 ? -4.547 8.802 13.330 1.00 90.44 92 ALA A O 1
ATOM 735 N N . LEU A 1 93 ? -3.394 7.990 11.586 1.00 92.50 93 LEU A N 1
ATOM 736 C CA . LEU A 1 93 ? -4.193 6.767 11.459 1.00 92.50 93 LEU A CA 1
ATOM 737 C C . LEU A 1 93 ? -4.100 5.867 12.700 1.00 92.50 93 LEU A C 1
ATOM 739 O O . LEU A 1 93 ? -5.117 5.319 13.131 1.00 92.50 93 LEU A O 1
ATOM 743 N N . ARG A 1 94 ? -2.916 5.726 13.311 1.00 90.38 94 ARG A N 1
ATOM 744 C CA . ARG A 1 94 ? -2.730 4.961 14.559 1.00 90.38 94 ARG A CA 1
ATOM 745 C C . ARG A 1 94 ? -3.514 5.577 15.719 1.00 90.38 94 ARG A C 1
ATOM 747 O O . ARG A 1 94 ? -4.218 4.853 16.423 1.00 90.38 94 ARG A O 1
ATOM 754 N N . VAL A 1 95 ? -3.450 6.900 15.878 1.00 89.06 95 VAL A N 1
ATOM 755 C CA . VAL A 1 95 ? -4.212 7.632 16.905 1.00 89.06 95 VAL A CA 1
ATOM 756 C C . VAL A 1 95 ? -5.711 7.424 16.705 1.00 89.06 95 VAL A C 1
ATOM 758 O O . VAL A 1 95 ? -6.409 7.023 17.636 1.00 89.06 95 VAL A O 1
ATOM 761 N N . MET A 1 96 ? -6.206 7.610 15.480 1.00 91.06 96 MET A N 1
ATOM 762 C CA . MET A 1 96 ? -7.624 7.414 15.170 1.00 91.06 96 MET A CA 1
ATOM 763 C C . MET A 1 96 ? -8.072 5.963 15.382 1.00 91.06 96 MET A C 1
ATOM 765 O O . MET A 1 96 ? -9.154 5.727 15.915 1.00 91.06 96 MET A O 1
ATOM 769 N N . THR A 1 97 ? -7.229 4.984 15.049 1.00 90.06 97 THR A N 1
ATOM 770 C CA . THR A 1 97 ? -7.511 3.561 15.299 1.00 90.06 97 THR A CA 1
ATOM 771 C C . THR A 1 97 ? -7.635 3.267 16.793 1.00 90.06 97 THR A C 1
ATOM 773 O O . THR A 1 97 ? -8.557 2.564 17.207 1.00 90.06 97 THR A O 1
ATOM 776 N N . ASN A 1 98 ? -6.755 3.835 17.621 1.00 89.19 98 ASN A N 1
ATOM 777 C CA . ASN A 1 98 ? -6.844 3.696 19.074 1.00 89.19 98 ASN A CA 1
ATOM 778 C C . ASN A 1 98 ? -8.107 4.361 19.636 1.00 89.19 98 ASN A C 1
ATOM 780 O O . ASN A 1 98 ? -8.788 3.750 20.458 1.00 89.19 98 ASN A O 1
ATOM 784 N N . LYS A 1 99 ? -8.478 5.552 19.145 1.00 89.62 99 LYS A N 1
ATOM 785 C CA . LYS A 1 99 ? -9.743 6.212 19.514 1.00 89.62 99 LYS A CA 1
ATOM 786 C C . LYS A 1 99 ? -10.952 5.333 19.180 1.00 89.62 99 LYS A C 1
ATOM 788 O O . LYS A 1 99 ? -11.806 5.124 20.037 1.00 89.62 99 LYS A O 1
ATOM 793 N N . LEU A 1 100 ? -10.989 4.741 17.983 1.00 92.31 100 LEU A N 1
ATOM 794 C CA . LEU A 1 100 ? -12.053 3.810 17.582 1.00 92.31 100 LEU A CA 1
ATOM 795 C C . LEU A 1 100 ? -12.085 2.543 18.451 1.00 92.31 100 LEU A C 1
ATOM 797 O O . LEU A 1 100 ? -13.164 2.086 18.823 1.00 92.31 100 LEU A O 1
ATOM 801 N N . LYS A 1 101 ? -10.922 1.990 18.815 1.00 91.88 101 LYS A N 1
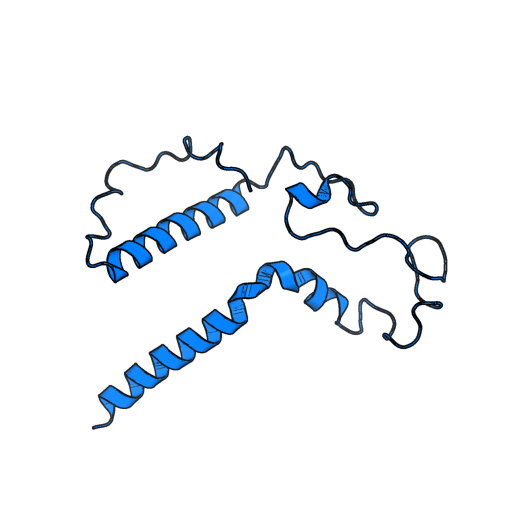ATOM 802 C CA . LYS A 1 101 ? -10.823 0.824 19.707 1.00 91.88 101 LYS A CA 1
ATOM 803 C C . LYS A 1 101 ? -11.331 1.138 21.117 1.00 91.88 101 LYS A C 1
ATOM 805 O O . LYS A 1 101 ? -12.034 0.321 21.703 1.00 91.88 101 LYS A O 1
ATOM 810 N N . ASN A 1 102 ? -11.010 2.317 21.646 1.00 90.06 102 ASN A N 1
ATOM 811 C CA . ASN A 1 102 ? -11.510 2.772 22.941 1.00 90.06 102 ASN A CA 1
ATOM 812 C C . ASN A 1 102 ? -13.026 2.977 22.916 1.00 90.06 102 ASN A C 1
ATOM 814 O O . ASN A 1 102 ? -13.706 2.439 23.786 1.00 90.06 102 ASN A O 1
ATOM 818 N N . ALA A 1 103 ? -13.556 3.635 21.879 1.00 92.00 103 ALA A N 1
ATOM 819 C CA . ALA A 1 103 ? -14.997 3.795 21.691 1.00 92.00 103 ALA A CA 1
ATOM 820 C C . ALA A 1 103 ? -15.725 2.442 21.620 1.00 92.00 103 ALA A C 1
ATOM 822 O O . ALA A 1 103 ? -16.769 2.269 22.243 1.00 92.00 103 ALA A O 1
ATOM 823 N N . TYR A 1 104 ? -15.153 1.462 20.910 1.00 92.81 104 TYR A N 1
ATOM 824 C CA . TYR A 1 104 ? -15.700 0.104 20.830 1.00 92.81 104 TYR A CA 1
ATOM 825 C C . TYR A 1 104 ? -15.747 -0.601 22.195 1.00 92.81 104 TYR A C 1
ATOM 827 O O . TYR A 1 104 ? -16.701 -1.318 22.483 1.00 92.81 104 TYR A O 1
ATOM 835 N N . ASN A 1 105 ? -14.746 -0.369 23.048 1.00 93.81 105 ASN A N 1
ATOM 836 C CA . ASN A 1 105 ? -14.672 -0.941 24.394 1.00 93.81 105 ASN A CA 1
ATOM 837 C C . ASN A 1 105 ? -15.464 -0.144 25.452 1.00 93.81 105 ASN A C 1
ATOM 839 O O . ASN A 1 105 ? -15.489 -0.555 26.609 1.00 93.81 105 ASN A O 1
ATOM 843 N N . GLY A 1 106 ? -16.084 0.985 25.088 1.00 91.38 106 GLY A N 1
ATOM 844 C CA . GLY A 1 106 ? -16.805 1.862 26.020 1.00 91.38 106 GLY A CA 1
ATOM 845 C C . GLY A 1 106 ? -15.913 2.779 26.869 1.00 91.38 106 GLY A C 1
ATOM 846 O O . GLY A 1 106 ? -16.387 3.343 27.851 1.00 91.38 106 GLY A O 1
ATOM 847 N N . ASN A 1 107 ? -14.636 2.934 26.504 1.00 88.19 107 ASN A N 1
ATOM 848 C CA . ASN A 1 107 ? -13.694 3.834 27.175 1.00 88.19 107 ASN A CA 1
ATOM 849 C C . ASN A 1 107 ? -13.804 5.266 26.623 1.00 88.19 107 ASN A C 1
ATOM 851 O O . ASN A 1 107 ? -14.126 5.455 25.447 1.00 88.19 107 ASN A O 1
ATOM 855 N N . ASP A 1 108 ? -13.454 6.271 27.437 1.00 83.56 108 ASP A N 1
ATOM 856 C CA . ASP A 1 108 ? -13.364 7.656 26.962 1.00 83.56 108 ASP A CA 1
ATOM 857 C C . ASP A 1 108 ? -12.257 7.811 25.902 1.00 83.56 108 ASP A C 1
ATOM 859 O O . ASP A 1 108 ? -11.132 7.326 26.048 1.00 83.56 108 ASP A O 1
ATOM 863 N N . ILE A 1 109 ? -12.599 8.492 24.811 1.00 81.69 109 ILE A N 1
ATOM 864 C CA . ILE A 1 109 ? -11.735 8.706 23.647 1.00 81.69 109 ILE A CA 1
ATOM 865 C C . ILE A 1 109 ? -10.810 9.919 23.806 1.00 81.69 109 ILE A C 1
ATOM 867 O O . ILE A 1 109 ? -9.849 10.038 23.044 1.00 81.69 109 ILE A O 1
ATOM 871 N N . TYR A 1 110 ? -11.087 10.807 24.767 1.00 73.12 110 TYR A N 1
ATOM 872 C CA . TYR A 1 110 ? -10.342 12.054 24.974 1.00 73.12 110 TYR A CA 1
ATOM 873 C C . TYR A 1 110 ? -9.355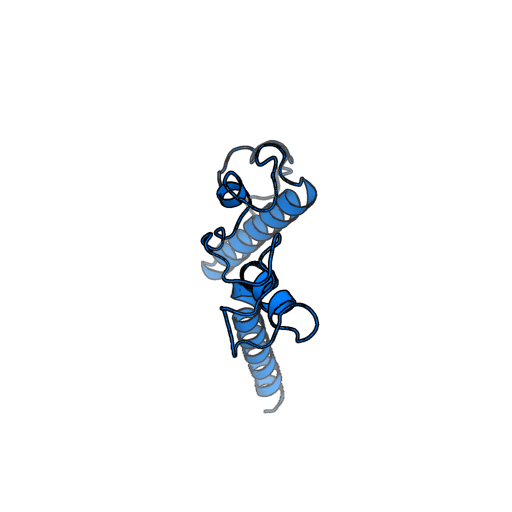 11.998 26.149 1.00 73.12 110 TYR A C 1
ATOM 875 O O . TYR A 1 110 ? -8.429 12.806 26.200 1.00 73.12 110 TYR A O 1
ATOM 883 N N . PHE A 1 111 ? -9.488 11.019 27.049 1.00 57.66 111 PHE A N 1
ATOM 884 C CA . PHE A 1 111 ? -8.768 10.979 28.329 1.00 57.66 111 PHE A CA 1
ATOM 885 C C . PHE A 1 111 ? -7.232 10.818 28.248 1.00 57.66 111 PHE A C 1
ATOM 887 O O . PHE A 1 111 ? -6.558 10.926 29.266 1.00 57.66 111 PHE A O 1
ATOM 894 N N . GLN A 1 112 ? -6.643 10.570 27.071 1.00 53.69 112 GLN A N 1
ATOM 895 C CA . GLN A 1 112 ? -5.185 10.385 26.910 1.00 53.69 112 GLN A CA 1
ATOM 896 C C . GLN A 1 112 ? -4.499 11.381 25.953 1.00 53.69 112 GLN A C 1
ATOM 898 O O . GLN A 1 112 ? -3.304 11.240 25.697 1.00 53.69 112 GLN A O 1
ATOM 903 N N . ASP A 1 113 ? -5.220 12.386 25.440 1.00 51.09 113 ASP A N 1
ATOM 904 C CA . ASP A 1 113 ? -4.711 13.318 24.412 1.00 51.09 113 ASP A CA 1
ATOM 905 C C . ASP A 1 113 ? -4.513 14.762 24.933 1.00 51.09 113 ASP A C 1
ATOM 907 O O . ASP A 1 113 ? -4.153 15.652 24.169 1.00 51.09 113 ASP A O 1
ATOM 911 N N . SER A 1 114 ? -4.749 15.029 26.229 1.00 47.25 114 SER A N 1
ATOM 912 C CA . SER A 1 114 ? -4.613 16.379 26.816 1.00 47.25 114 SER A CA 1
ATOM 913 C C . SER A 1 114 ? -3.175 16.782 27.149 1.00 47.25 114 SER A C 1
ATOM 915 O O . SER A 1 114 ? -2.929 17.916 27.551 1.00 47.25 114 SER A O 1
ATOM 917 N N . SER A 1 115 ? -2.213 15.880 26.992 1.00 46.97 115 SER A N 1
ATOM 918 C CA . SER A 1 115 ? -0.820 16.264 26.811 1.00 46.97 115 SER A CA 1
ATOM 919 C C . SER A 1 115 ? -0.587 16.321 25.314 1.00 46.97 115 SER A C 1
ATOM 921 O O . SER A 1 115 ? -0.660 15.270 24.683 1.00 46.97 115 SER A O 1
ATOM 923 N N . GLU A 1 116 ? -0.331 17.507 24.758 1.00 48.84 116 GLU A N 1
ATOM 924 C CA . GLU A 1 116 ? 0.248 17.677 23.422 1.00 48.84 116 GLU A CA 1
ATOM 925 C C . GLU A 1 116 ? 1.184 16.502 23.116 1.00 48.84 116 GLU A C 1
ATOM 927 O O . GLU A 1 116 ? 2.267 16.385 23.699 1.00 48.84 116 GLU A O 1
ATOM 932 N N . TRP A 1 117 ? 0.737 15.578 22.259 1.00 49.97 117 TRP A N 1
ATOM 933 C CA . TRP A 1 117 ? 1.561 14.478 21.780 1.00 49.97 117 TRP A CA 1
ATOM 934 C C . TRP A 1 117 ? 2.614 15.097 20.870 1.00 49.97 117 TRP A C 1
ATOM 936 O O . TRP A 1 117 ? 2.461 15.189 19.654 1.00 49.97 117 TRP A O 1
ATOM 946 N N . SER A 1 118 ? 3.663 15.602 21.514 1.00 42.72 118 SER A N 1
ATOM 947 C CA . SER A 1 118 ? 4.871 16.109 20.894 1.00 42.72 118 SER A CA 1
ATOM 948 C C . SER A 1 118 ? 5.292 15.147 19.789 1.00 42.72 118 SER A C 1
ATOM 950 O O . SER A 1 118 ? 5.469 13.943 20.002 1.00 42.72 118 SER A O 1
ATOM 952 N N . PHE A 1 119 ? 5.461 15.698 18.590 1.00 50.41 119 PHE A N 1
ATOM 953 C CA . PHE A 1 119 ? 5.896 15.018 17.372 1.00 50.41 119 PHE A CA 1
ATOM 954 C C . PHE A 1 119 ? 7.312 14.395 17.468 1.00 50.41 119 PHE A C 1
ATOM 956 O O . PHE A 1 119 ? 7.930 14.106 16.448 1.00 50.41 119 PHE A O 1
ATOM 963 N N . GLN A 1 120 ? 7.827 14.133 18.672 1.00 45.31 120 GLN A N 1
ATOM 964 C CA . GLN A 1 120 ? 9.201 13.710 18.922 1.00 45.31 120 GLN A CA 1
ATOM 965 C C . GLN A 1 120 ? 9.352 12.253 19.394 1.00 45.31 120 GLN A C 1
ATOM 967 O O . GLN A 1 120 ? 10.433 11.693 19.234 1.00 45.31 120 GLN A O 1
ATOM 972 N N . ASN A 1 121 ? 8.313 11.591 19.923 1.00 39.59 121 ASN A N 1
ATOM 973 C CA . ASN A 1 121 ? 8.534 10.362 20.711 1.00 39.59 121 ASN A CA 1
ATOM 974 C C . ASN A 1 121 ? 8.120 9.027 20.066 1.00 39.59 121 ASN A C 1
ATOM 976 O O . ASN A 1 121 ? 8.221 7.987 20.710 1.00 39.59 121 ASN A O 1
ATOM 980 N N . VAL A 1 122 ? 7.736 8.993 18.784 1.00 45.84 122 VAL A N 1
ATOM 981 C CA . VAL A 1 122 ? 7.510 7.718 18.057 1.00 45.84 122 VAL A CA 1
ATOM 982 C C . VAL A 1 122 ? 8.419 7.603 16.827 1.00 45.84 122 VAL A C 1
ATOM 984 O O . VAL A 1 122 ? 8.056 7.078 15.772 1.00 45.84 122 VAL A O 1
ATOM 987 N N . ALA A 1 123 ? 9.659 8.077 16.961 1.00 42.69 123 ALA A N 1
ATOM 988 C CA . ALA A 1 123 ? 10.726 7.810 15.997 1.00 42.69 123 ALA A CA 1
ATOM 989 C C . ALA A 1 123 ? 11.164 6.323 15.977 1.00 42.69 123 ALA A C 1
ATOM 991 O O . ALA A 1 123 ? 11.761 5.888 14.999 1.00 42.69 123 ALA A O 1
ATOM 992 N N . TYR A 1 124 ? 10.769 5.502 16.959 1.00 44.81 124 TYR A N 1
ATOM 993 C CA . TYR A 1 124 ? 11.354 4.166 17.170 1.00 44.81 124 TYR A CA 1
ATOM 994 C C . TYR A 1 124 ? 10.355 3.003 17.291 1.00 44.81 124 TYR A C 1
ATOM 996 O O . TYR A 1 124 ? 10.590 2.071 18.052 1.00 44.81 124 TYR A O 1
ATOM 1004 N N . THR A 1 125 ? 9.245 3.005 16.547 1.00 38.31 125 THR A N 1
ATOM 1005 C CA . THR A 1 125 ? 8.534 1.736 16.294 1.00 38.31 125 THR A CA 1
ATOM 1006 C C . THR A 1 125 ? 8.575 1.409 14.814 1.00 38.31 125 THR A C 1
ATOM 1008 O O . THR A 1 125 ? 7.856 1.982 13.994 1.00 38.31 125 THR A O 1
ATOM 1011 N N . SER A 1 126 ? 9.523 0.526 14.530 1.00 39.66 126 SER A N 1
ATOM 1012 C CA . SER A 1 126 ? 9.752 -0.257 13.327 1.00 39.66 126 SER A CA 1
ATOM 1013 C C . SER A 1 126 ? 8.455 -0.564 12.576 1.00 39.66 126 SER A C 1
ATOM 1015 O O . SER A 1 126 ? 7.492 -1.073 13.156 1.00 39.66 126 SER A O 1
ATOM 1017 N N . VAL A 1 127 ? 8.451 -0.238 11.286 1.00 42.66 127 VAL A N 1
ATOM 1018 C CA . VAL A 1 127 ? 7.836 -1.104 10.274 1.00 42.66 127 VAL A CA 1
ATOM 1019 C C . VAL A 1 127 ? 8.915 -2.091 9.865 1.00 42.66 127 VAL A C 1
ATOM 1021 O O . VAL A 1 127 ? 10.073 -1.628 9.757 1.00 42.66 127 VAL A O 1
#

pLDDT: mean 80.52, std 17.18, range [38.31, 94.75]

Organism: Scleropages formosus (NCBI:txid113540)

InterPro domains:
  IPR001863 Glypican [PF01153] (10-116)
  IPR001863 Glypican [PTHR10822] (11-117)

Sequence (127 aa):
MCRFCASFCQVVDIKEKLKQSKKFWSTLPDGICKEDKVTASTANEEQCWNGHAKGRYFPEVSKDGLANQMNNPEVEVDITRPDTFIRQQIMALRVMTNKLKNAYNGNDIYFQDSSEWSFQNVAYTSV